Protein AF-A0A172MIT2-F1 (afdb_monomer_lite)

InterPro domains:
  IPR000685 Ribulose bisphosphate carboxylase, large subunit, C-terminal [PF00016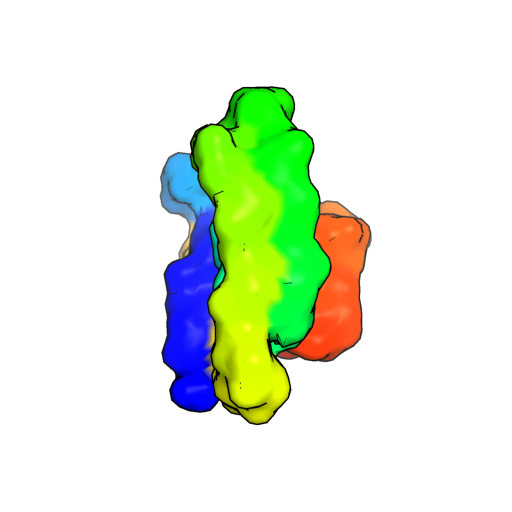] (1-81)
  IPR033966 RuBisCO [PTHR42704] (1-81)
  IPR036376 Ribulose bisphosphate carboxylase, large subunit, C-terminal domain superfamily [G3DSA:3.20.20.110] (1-81)
  IPR036376 Ribulose bisphosphate carboxylase, large subunit, C-terminal domain superfamily [SSF51649] (1-81)

Radius of gyration: 12.88 Å; chains: 1; bounding box: 26×19×38 Å

Structure (mmCIF, N/CA/C/O backbone):
data_AF-A0A172MIT2-F1
#
_entry.id   AF-A0A172MIT2-F1
#
loop_
_atom_site.group_PDB
_atom_site.id
_atom_site.type_symbol
_atom_site.label_atom_id
_atom_site.label_alt_id
_atom_site.label_comp_id
_atom_site.label_asym_id
_atom_site.label_entity_id
_atom_site.label_seq_id
_atom_site.pdbx_PDB_ins_code
_atom_site.Cartn_x
_atom_site.Cartn_y
_atom_site.Cartn_z
_atom_site.occupancy
_atom_site.B_iso_or_equiv
_atom_site.auth_seq_id
_atom_site.auth_comp_id
_atom_site.auth_asym_id
_atom_site.auth_atom_id
_atom_site.pdbx_PDB_model_num
ATOM 1 N N . ASP A 1 1 ? -12.964 5.246 -3.333 1.00 93.88 1 ASP A N 1
ATOM 2 C CA . ASP A 1 1 ? -12.950 3.835 -3.767 1.00 93.88 1 ASP A CA 1
ATOM 3 C C . ASP A 1 1 ? -11.543 3.339 -4.029 1.00 93.88 1 ASP A C 1
ATOM 5 O O . ASP A 1 1 ? -11.104 2.465 -3.297 1.00 93.88 1 ASP A O 1
ATOM 9 N N . HIS A 1 2 ? -10.815 3.892 -5.006 1.00 98.38 2 HIS A N 1
ATOM 10 C CA . HIS A 1 2 ? -9.427 3.499 -5.296 1.00 98.38 2 HIS A CA 1
ATOM 11 C C . HIS A 1 2 ? -8.456 4.682 -5.144 1.00 98.38 2 HIS A C 1
ATOM 13 O O . HIS A 1 2 ? -8.843 5.825 -5.402 1.00 98.38 2 HIS A O 1
ATOM 19 N N . LEU A 1 3 ? -7.198 4.421 -4.777 1.00 98.19 3 LEU A N 1
ATOM 20 C CA . LEU A 1 3 ? -6.146 5.443 -4.678 1.00 98.19 3 LEU A CA 1
ATOM 21 C C . LEU A 1 3 ? -4.780 4.872 -5.087 1.00 98.19 3 LEU A C 1
ATOM 23 O O . LEU A 1 3 ? -4.467 3.731 -4.771 1.00 98.19 3 LEU A O 1
ATOM 27 N N . HIS A 1 4 ? -3.962 5.657 -5.794 1.00 98.19 4 HIS A N 1
ATOM 28 C CA . HIS A 1 4 ? -2.603 5.251 -6.162 1.00 98.19 4 HIS A CA 1
ATOM 29 C C . HIS A 1 4 ? -1.682 5.192 -4.941 1.00 98.19 4 HIS A C 1
ATOM 31 O O . HIS A 1 4 ? -1.570 6.169 -4.205 1.00 98.19 4 HIS A O 1
ATOM 37 N N . SER A 1 5 ? -0.972 4.073 -4.797 1.00 96.88 5 SER A N 1
ATOM 38 C CA . SER A 1 5 ? -0.234 3.717 -3.576 1.00 96.88 5 SER A CA 1
ATOM 39 C C . SER A 1 5 ? 1.228 3.341 -3.845 1.00 96.88 5 SER A C 1
ATOM 41 O O . SER A 1 5 ? 1.875 2.699 -3.028 1.00 96.88 5 SER A O 1
ATOM 43 N N . GLY A 1 6 ? 1.765 3.738 -5.002 1.00 96.00 6 GLY A N 1
ATOM 44 C CA . GLY A 1 6 ? 3.138 3.424 -5.400 1.00 96.00 6 GLY A CA 1
ATOM 45 C C . GLY A 1 6 ? 3.311 1.987 -5.893 1.00 96.00 6 GLY A C 1
ATOM 46 O O . GLY A 1 6 ? 2.350 1.249 -6.079 1.00 96.00 6 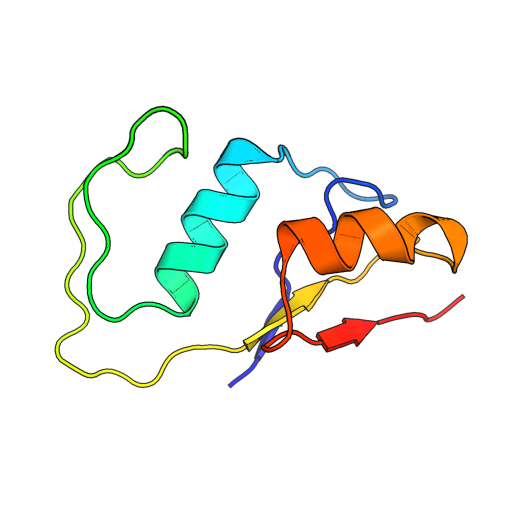GLY A O 1
ATOM 47 N N . THR A 1 7 ? 4.551 1.604 -6.191 1.00 96.56 7 THR A N 1
ATOM 48 C CA . THR A 1 7 ? 4.865 0.263 -6.728 1.00 96.56 7 THR A CA 1
ATOM 49 C C . THR A 1 7 ? 6.020 -0.425 -6.018 1.00 96.56 7 THR A C 1
ATOM 51 O O . THR A 1 7 ? 6.146 -1.636 -6.167 1.00 96.56 7 THR A O 1
ATOM 54 N N . VAL A 1 8 ? 6.853 0.314 -5.271 1.00 97.12 8 VAL A N 1
ATOM 55 C CA . VAL A 1 8 ? 8.123 -0.118 -4.647 1.00 97.12 8 VAL A CA 1
ATOM 56 C C . VAL A 1 8 ? 9.198 -0.551 -5.656 1.00 97.12 8 VAL A C 1
ATOM 58 O O . VAL A 1 8 ? 10.349 -0.147 -5.553 1.00 97.12 8 VAL A O 1
ATOM 61 N N . VAL A 1 9 ? 8.827 -1.348 -6.656 1.00 97.19 9 VAL A N 1
ATOM 62 C CA . VAL A 1 9 ? 9.719 -1.953 -7.656 1.00 97.19 9 VAL A CA 1
ATOM 63 C C . VAL A 1 9 ? 9.640 -1.289 -9.035 1.00 97.19 9 VAL A C 1
ATOM 65 O O . VAL A 1 9 ? 10.354 -1.685 -9.951 1.00 97.19 9 VAL A O 1
ATOM 68 N N . GLY A 1 10 ? 8.734 -0.326 -9.217 1.00 96.00 10 GLY A N 1
ATOM 69 C CA . GLY A 1 10 ? 8.534 0.367 -10.486 1.00 96.00 10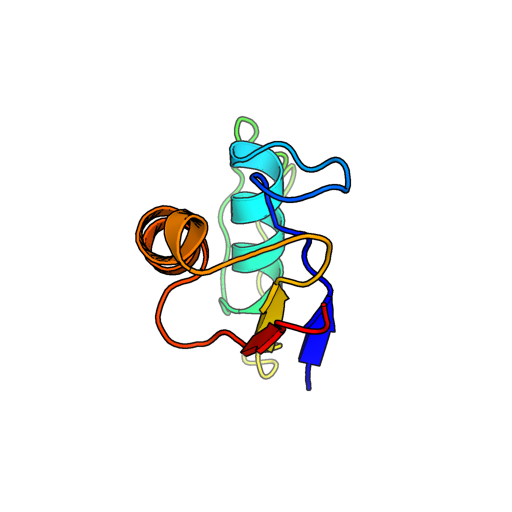 GLY A CA 1
ATOM 70 C C . GLY A 1 10 ? 9.428 1.593 -10.656 1.00 96.00 10 GLY A C 1
ATOM 71 O O . GLY A 1 10 ? 10.466 1.755 -10.022 1.00 96.00 10 GLY A O 1
ATOM 72 N N . LYS A 1 11 ? 9.014 2.487 -11.557 1.00 96.75 11 LYS A N 1
ATOM 73 C CA . LYS A 1 11 ? 9.811 3.666 -11.939 1.00 96.75 11 LYS A CA 1
ATOM 74 C C . LYS A 1 11 ? 9.852 4.752 -10.857 1.00 96.75 11 LYS A C 1
ATOM 76 O O . LYS A 1 11 ? 10.802 5.530 -10.809 1.00 96.75 11 LYS A O 1
ATOM 81 N N . LEU A 1 12 ? 8.767 4.890 -10.100 1.00 97.44 12 LEU A N 1
ATOM 82 C CA . LEU A 1 12 ? 8.572 5.977 -9.142 1.00 97.44 12 LEU A CA 1
ATOM 83 C C . LEU A 1 12 ? 9.044 5.545 -7.751 1.00 97.44 12 LEU A C 1
ATOM 85 O O . LEU A 1 12 ? 8.967 4.366 -7.415 1.00 97.44 12 LEU A O 1
ATOM 89 N N . GLU A 1 13 ? 9.513 6.507 -6.960 1.00 97.00 13 GLU A N 1
ATOM 90 C CA . GLU A 1 13 ? 9.990 6.278 -5.596 1.00 97.00 13 GLU A CA 1
ATOM 91 C C . GLU A 1 13 ? 8.905 5.657 -4.699 1.00 97.00 13 GLU A C 1
ATOM 93 O O . GLU A 1 13 ? 7.729 6.019 -4.777 1.00 97.00 13 GLU A O 1
ATOM 98 N N . GLY A 1 14 ? 9.318 4.729 -3.835 1.00 94.06 14 GLY A N 1
ATOM 99 C CA . GLY A 1 14 ? 8.480 4.124 -2.805 1.00 94.06 14 GLY A CA 1
ATOM 100 C C . GLY A 1 14 ? 9.279 3.124 -1.974 1.00 94.06 14 GLY A C 1
ATOM 101 O O . GLY A 1 14 ? 9.719 2.101 -2.490 1.00 94.06 14 GLY A O 1
ATOM 102 N N . GLU A 1 15 ? 9.482 3.418 -0.692 1.00 96.19 15 GLU A N 1
ATOM 103 C CA . GLU A 1 15 ? 10.123 2.497 0.255 1.00 96.19 15 GLU A CA 1
ATOM 104 C C . GLU A 1 15 ? 9.101 1.440 0.720 1.00 96.19 15 GLU A C 1
ATOM 106 O O . GLU A 1 15 ? 7.918 1.750 0.891 1.00 96.19 15 GLU A O 1
ATOM 111 N N . LYS A 1 16 ? 9.529 0.178 0.871 1.00 95.38 16 LYS A N 1
ATOM 112 C CA . LYS A 1 16 ? 8.627 -0.961 1.116 1.00 95.38 16 LYS A CA 1
ATOM 113 C C . LYS A 1 16 ? 7.890 -0.835 2.452 1.00 95.38 16 LYS A C 1
ATOM 115 O O . LYS A 1 16 ? 6.673 -0.999 2.465 1.00 95.38 16 LYS A O 1
ATOM 120 N N . GLY A 1 17 ? 8.593 -0.546 3.546 1.00 95.44 17 GLY A N 1
ATOM 121 C CA . GLY A 1 17 ? 8.015 -0.438 4.889 1.00 95.44 17 GLY A CA 1
ATOM 122 C C . GLY A 1 17 ? 6.964 0.666 4.996 1.00 95.44 17 GLY A C 1
ATOM 123 O O . GLY A 1 17 ? 5.846 0.408 5.439 1.00 95.44 17 GLY A O 1
ATOM 124 N N . ILE A 1 18 ? 7.284 1.865 4.507 1.00 96.25 18 ILE A N 1
ATOM 125 C CA . ILE A 1 18 ? 6.354 2.998 4.457 1.00 96.25 18 ILE A CA 1
ATOM 126 C C . ILE A 1 18 ? 5.151 2.679 3.562 1.00 96.25 18 ILE A C 1
ATOM 128 O O . ILE A 1 18 ? 4.018 2.969 3.941 1.00 96.25 18 ILE A O 1
ATOM 132 N N . THR A 1 19 ? 5.375 2.045 2.402 1.00 96.62 19 THR A N 1
ATOM 133 C CA . THR A 1 19 ? 4.289 1.656 1.484 1.00 96.62 19 THR A CA 1
ATOM 134 C C . THR A 1 19 ? 3.311 0.692 2.129 1.00 96.62 19 THR A C 1
ATOM 136 O O . THR A 1 19 ? 2.104 0.903 2.051 1.00 96.62 19 THR A O 1
ATOM 139 N N . MET A 1 20 ? 3.817 -0.332 2.814 1.00 96.31 20 MET A N 1
ATOM 140 C CA . MET A 1 20 ? 2.964 -1.258 3.555 1.00 96.31 20 MET A CA 1
ATOM 141 C C . MET A 1 20 ? 2.187 -0.532 4.659 1.00 96.31 20 MET A C 1
ATOM 143 O O . MET A 1 20 ? 0.985 -0.733 4.775 1.00 96.31 20 MET A O 1
ATOM 147 N N . GLY A 1 21 ? 2.830 0.383 5.393 1.00 97.06 21 GLY A N 1
ATOM 148 C CA . GLY A 1 21 ? 2.174 1.155 6.450 1.00 97.06 21 GLY A CA 1
ATOM 149 C C . GLY A 1 21 ? 0.976 1.974 5.967 1.00 97.06 21 GLY A C 1
ATOM 150 O O . GLY A 1 21 ? -0.101 1.897 6.554 1.00 97.06 21 GLY A O 1
ATOM 151 N N . PHE A 1 22 ? 1.114 2.740 4.878 1.00 95.88 22 PHE A N 1
ATOM 152 C CA . PHE A 1 22 ? -0.033 3.501 4.372 1.00 95.88 22 PHE A CA 1
ATOM 153 C C . PHE A 1 22 ? -1.043 2.651 3.587 1.00 95.88 22 PHE A C 1
ATOM 155 O O . PHE A 1 22 ? -2.195 3.061 3.486 1.00 95.88 22 PHE A O 1
ATOM 162 N N . VAL A 1 23 ? -0.668 1.476 3.066 1.00 97.31 23 VAL A N 1
ATOM 163 C CA . VAL A 1 23 ? -1.637 0.504 2.524 1.00 97.31 23 VAL A CA 1
ATOM 164 C C . VAL A 1 23 ? -2.509 -0.076 3.640 1.00 97.31 23 VAL A C 1
ATOM 166 O O . VAL A 1 23 ? -3.723 -0.157 3.454 1.00 97.31 23 VAL A O 1
ATOM 169 N N . ASP A 1 24 ? -1.930 -0.394 4.801 1.00 97.56 24 ASP A N 1
ATOM 170 C CA . ASP A 1 24 ? -2.686 -0.834 5.981 1.00 97.56 24 ASP A CA 1
ATOM 171 C C . ASP A 1 24 ? -3.672 0.271 6.414 1.00 97.56 24 ASP A C 1
ATOM 173 O O . ASP A 1 24 ? -4.866 0.016 6.561 1.00 97.56 24 ASP A O 1
ATOM 177 N N . LEU A 1 25 ? -3.214 1.532 6.486 1.00 98.12 25 LEU A N 1
ATOM 178 C CA . LEU A 1 25 ? -4.073 2.691 6.790 1.00 98.12 25 LEU A CA 1
ATOM 179 C C . LEU A 1 25 ? -5.227 2.891 5.799 1.00 98.12 25 LEU A C 1
ATOM 181 O O . LEU A 1 25 ? -6.225 3.512 6.156 1.00 98.12 25 LEU A O 1
ATOM 185 N N . MET A 1 26 ? -5.084 2.429 4.557 1.00 97.75 26 MET A N 1
ATOM 186 C CA . MET A 1 26 ? -6.128 2.542 3.543 1.00 97.75 26 MET A CA 1
ATOM 187 C C . MET A 1 26 ? -7.193 1.451 3.660 1.00 97.75 26 MET A C 1
ATOM 189 O O . MET A 1 26 ? -8.320 1.689 3.233 1.00 97.75 26 MET A O 1
ATOM 193 N N . ARG A 1 27 ? -6.850 0.258 4.156 1.00 96.81 27 ARG A N 1
ATOM 194 C CA . ARG A 1 27 ? -7.697 -0.941 4.044 1.00 96.81 27 ARG A CA 1
ATOM 195 C C . ARG A 1 27 ? -8.281 -1.413 5.361 1.00 96.81 27 ARG A C 1
ATOM 197 O O . ARG A 1 27 ? -9.432 -1.841 5.382 1.00 96.81 27 ARG A O 1
ATOM 204 N N . GLU A 1 28 ? -7.473 -1.389 6.410 1.00 97.62 28 GLU A N 1
ATOM 205 C CA . GLU A 1 28 ? -7.817 -1.999 7.686 1.00 97.62 28 GLU A CA 1
ATOM 206 C C . GLU A 1 28 ? -8.677 -1.054 8.518 1.00 97.62 28 GLU A C 1
ATOM 208 O O . GLU A 1 28 ? -8.548 0.160 8.408 1.00 97.62 28 GLU A O 1
ATOM 213 N N . ASP A 1 29 ? -9.542 -1.602 9.371 1.00 98.31 29 ASP A N 1
ATOM 214 C CA . ASP A 1 29 ? -10.385 -0.792 10.263 1.00 98.31 29 ASP A CA 1
ATOM 215 C C . ASP A 1 29 ? -9.604 -0.285 11.486 1.00 98.31 29 ASP A C 1
ATOM 217 O O . ASP A 1 29 ? -9.869 0.796 12.002 1.00 98.31 29 ASP A O 1
ATOM 221 N N . HIS A 1 30 ? -8.604 -1.050 11.934 1.00 98.50 30 HIS A N 1
ATOM 222 C CA . HIS A 1 30 ? -7.783 -0.722 13.098 1.00 98.50 30 HIS A CA 1
ATOM 223 C C . HIS A 1 30 ? -6.311 -1.040 12.836 1.00 98.50 30 HIS A C 1
ATOM 225 O O . HIS A 1 30 ? -5.953 -2.185 12.562 1.00 98.50 30 HIS A O 1
ATOM 231 N N . ILE A 1 31 ? -5.455 -0.026 12.944 1.00 98.44 31 ILE A N 1
ATOM 232 C CA . ILE A 1 31 ? -4.021 -0.098 12.662 1.00 98.44 31 ILE A CA 1
ATOM 233 C C . ILE A 1 31 ? -3.255 0.342 13.907 1.00 98.44 31 ILE A C 1
ATOM 235 O O . ILE A 1 31 ? -3.425 1.465 14.377 1.00 98.44 31 ILE A O 1
ATOM 239 N N . GLU A 1 32 ? -2.383 -0.516 14.434 1.00 98.44 32 GLU A N 1
ATOM 240 C CA . GLU A 1 32 ? -1.542 -0.180 15.586 1.00 98.44 32 GLU A CA 1
ATOM 241 C C . GLU A 1 32 ? -0.362 0.726 15.219 1.00 98.44 32 GLU A C 1
ATOM 243 O O . GLU A 1 32 ? 0.118 0.736 14.086 1.00 98.44 32 GLU A O 1
ATOM 248 N N . GLN A 1 33 ? 0.143 1.476 16.203 1.00 98.25 33 GLN A N 1
ATOM 249 C CA . GLN A 1 33 ? 1.381 2.236 16.044 1.00 98.25 33 GLN A CA 1
ATOM 250 C C . GLN A 1 33 ? 2.544 1.310 15.643 1.00 98.25 33 GLN A C 1
ATOM 252 O O . GLN A 1 33 ? 2.926 0.415 16.396 1.00 98.25 33 GLN A O 1
ATOM 257 N N . ASP A 1 34 ? 3.181 1.613 14.513 1.00 98.19 34 ASP A N 1
ATOM 258 C CA . ASP A 1 34 ? 4.388 0.947 14.026 1.00 98.19 34 ASP A CA 1
ATOM 259 C C . ASP A 1 34 ? 5.326 1.975 13.377 1.00 98.19 34 ASP A C 1
ATOM 261 O O . ASP A 1 34 ? 5.135 2.426 12.245 1.00 98.19 34 ASP A O 1
ATOM 265 N N . ARG A 1 35 ? 6.383 2.349 14.105 1.00 96.56 35 ARG A N 1
ATOM 266 C CA . ARG A 1 35 ? 7.350 3.353 13.641 1.00 96.56 35 ARG A CA 1
ATOM 267 C C . ARG A 1 35 ? 8.244 2.857 12.511 1.00 96.56 35 ARG A C 1
ATOM 269 O O . ARG A 1 35 ? 8.748 3.697 11.770 1.00 96.56 35 ARG A O 1
ATOM 276 N N . GL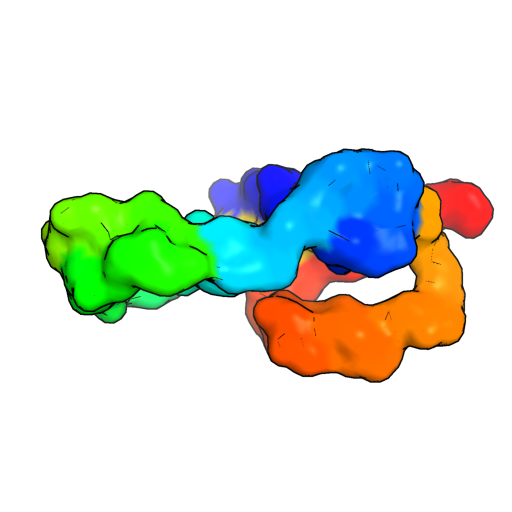U A 1 36 ? 8.445 1.549 12.372 1.00 96.19 36 GLU A N 1
ATOM 277 C CA . GLU A 1 36 ? 9.237 0.988 11.269 1.00 96.19 36 GLU A CA 1
ATOM 278 C C . GLU A 1 36 ? 8.491 1.134 9.938 1.00 96.19 36 GLU A C 1
ATOM 280 O O . GLU A 1 36 ? 9.113 1.323 8.895 1.00 96.19 36 GLU A O 1
ATOM 285 N N . ARG A 1 37 ? 7.154 1.148 9.993 1.00 97.00 37 ARG A N 1
ATOM 286 C CA . ARG A 1 37 ? 6.261 1.402 8.852 1.00 97.00 37 ARG A CA 1
ATOM 287 C C . ARG A 1 37 ? 5.771 2.850 8.745 1.00 97.00 37 ARG A C 1
ATOM 289 O O . ARG A 1 37 ? 4.919 3.157 7.917 1.00 97.00 37 ARG A O 1
ATOM 296 N N . GLY A 1 38 ? 6.298 3.759 9.568 1.00 97.19 38 GLY A N 1
ATOM 297 C CA . GLY A 1 38 ? 5.932 5.181 9.548 1.00 97.19 38 GLY A CA 1
ATOM 298 C C . GLY A 1 38 ? 4.566 5.513 10.163 1.00 97.19 38 GLY A C 1
ATOM 299 O O . GLY A 1 38 ? 4.076 6.630 9.993 1.00 97.19 38 GLY A O 1
ATOM 300 N N . ILE A 1 39 ? 3.956 4.586 10.902 1.00 98.31 39 ILE A N 1
ATOM 301 C CA . ILE A 1 39 ? 2.688 4.789 11.606 1.00 98.31 39 ILE A CA 1
ATOM 302 C C . ILE A 1 39 ? 2.990 5.300 13.017 1.00 98.31 39 ILE A C 1
ATOM 304 O O . ILE A 1 39 ? 3.400 4.565 13.915 1.00 98.31 39 ILE A O 1
ATOM 308 N N . TYR A 1 40 ? 2.801 6.602 13.226 1.00 98.00 40 TYR A N 1
ATOM 309 C CA . TYR A 1 40 ? 3.131 7.257 14.496 1.00 98.00 40 TYR A CA 1
ATOM 310 C C . TYR A 1 40 ? 2.030 7.169 15.551 1.00 98.00 40 TYR A C 1
ATOM 312 O O . TYR A 1 40 ? 2.318 7.377 16.730 1.00 98.00 40 TYR A O 1
ATOM 320 N N . PHE A 1 41 ? 0.798 6.858 15.164 1.00 98.50 41 PHE A N 1
ATOM 321 C CA . PHE A 1 41 ? -0.346 6.755 16.062 1.00 98.50 41 PHE A CA 1
ATOM 322 C C . PHE A 1 41 ? -1.186 5.548 15.667 1.00 98.50 41 PHE A C 1
ATOM 324 O O . PHE A 1 41 ? -1.337 5.287 14.476 1.00 98.50 41 PHE A O 1
ATOM 331 N N . THR A 1 42 ? -1.743 4.855 16.658 1.00 98.69 42 THR A N 1
ATOM 332 C CA . THR A 1 42 ? -2.800 3.871 16.417 1.00 98.69 42 THR A CA 1
ATOM 333 C C . THR A 1 42 ? -4.005 4.590 15.802 1.00 98.69 42 THR A C 1
ATOM 335 O O . THR A 1 42 ? -4.396 5.658 16.285 1.00 98.69 42 THR A O 1
ATOM 338 N N . GLN A 1 43 ? -4.568 4.023 14.739 1.00 98.75 43 GLN A N 1
ATOM 339 C CA . GLN A 1 43 ? -5.679 4.580 13.976 1.00 98.75 43 GLN A CA 1
ATOM 340 C C . GLN A 1 43 ? -6.848 3.594 13.970 1.00 98.75 43 GLN A C 1
ATOM 342 O O . GLN A 1 43 ? -6.690 2.463 13.527 1.00 98.75 43 GLN A O 1
ATOM 347 N N . ASP A 1 44 ? -8.012 4.058 14.420 1.00 98.62 44 ASP A N 1
ATOM 348 C CA . ASP A 1 44 ? -9.297 3.354 14.353 1.00 98.62 44 ASP A CA 1
ATOM 349 C C . ASP A 1 44 ? -10.209 4.123 13.387 1.00 98.62 44 ASP A C 1
ATOM 351 O O . ASP A 1 44 ? -10.369 5.344 13.511 1.00 98.62 44 ASP A O 1
ATOM 355 N N . TRP A 1 45 ? -10.746 3.438 12.382 1.00 98.44 45 TRP A N 1
ATOM 356 C CA . TRP A 1 45 ? -11.594 4.009 11.341 1.00 98.44 45 TRP A CA 1
ATOM 357 C C . TRP A 1 45 ? -13.093 3.843 11.607 1.00 98.44 45 TRP A C 1
ATOM 359 O O . TRP A 1 45 ? -13.899 4.373 10.838 1.00 98.44 45 TRP A O 1
ATOM 369 N N . ALA A 1 46 ? -13.482 3.200 12.710 1.00 98.25 46 ALA A N 1
ATOM 370 C CA . ALA A 1 46 ? -14.867 3.052 13.149 1.00 98.25 46 ALA A CA 1
ATOM 371 C C . ALA A 1 46 ? -15.804 2.514 12.047 1.00 98.25 46 ALA A C 1
ATOM 373 O O . ALA A 1 46 ? -16.884 3.061 11.793 1.00 98.25 46 ALA A O 1
ATOM 374 N N . SER A 1 47 ? -15.383 1.430 11.395 1.00 97.50 47 SER A N 1
ATOM 375 C CA . SER A 1 47 ? -16.070 0.745 10.295 1.00 97.50 47 SER A CA 1
ATOM 376 C C . SER A 1 47 ? -16.230 1.574 9.016 1.00 97.50 47 SER A C 1
ATOM 378 O O . SER A 1 47 ? -17.112 1.293 8.196 1.00 97.50 47 SER A O 1
ATOM 380 N N . MET A 1 48 ? -15.394 2.597 8.817 1.00 98.38 48 MET A N 1
ATOM 381 C CA . MET A 1 48 ? -15.314 3.282 7.529 1.00 98.38 48 MET A CA 1
ATOM 382 C C . MET A 1 48 ? -14.888 2.281 6.442 1.00 98.38 48 MET A C 1
ATOM 384 O O . MET A 1 48 ? -13.951 1.515 6.656 1.00 98.38 48 MET A O 1
ATOM 388 N N . PRO A 1 49 ? -15.543 2.262 5.267 1.00 98.06 49 PRO A N 1
ATOM 389 C CA . PRO A 1 49 ? -15.122 1.383 4.184 1.00 98.06 49 PRO A CA 1
ATOM 390 C C . PRO A 1 49 ? -13.678 1.665 3.755 1.00 98.06 49 PRO A C 1
ATOM 392 O O . PRO A 1 49 ? -13.315 2.821 3.523 1.00 98.06 49 PRO A O 1
ATOM 395 N N . GLY A 1 50 ? -12.888 0.602 3.597 1.00 97.88 50 GLY A N 1
ATOM 396 C CA . GLY A 1 50 ? -11.520 0.688 3.093 1.00 97.88 50 GLY A CA 1
ATOM 397 C C . GLY A 1 50 ? -11.431 1.163 1.637 1.00 97.88 50 GLY A C 1
ATOM 398 O O . GLY A 1 50 ? -12.404 1.173 0.876 1.00 97.88 50 GLY A O 1
ATOM 399 N N . VAL A 1 51 ? -10.223 1.546 1.235 1.00 98.44 51 VAL A N 1
ATOM 400 C CA . VAL A 1 51 ? -9.858 2.022 -0.102 1.00 98.44 51 VAL A CA 1
ATOM 401 C C . VAL A 1 51 ? -8.953 0.992 -0.776 1.00 98.44 51 VAL A C 1
ATOM 403 O O . VAL A 1 51 ? -7.961 0.550 -0.202 1.00 98.44 51 VAL A O 1
ATOM 406 N N . MET A 1 52 ? -9.247 0.644 -2.029 1.00 98.06 52 MET A N 1
ATOM 407 C CA . MET A 1 52 ? -8.416 -0.275 -2.811 1.00 98.06 52 MET A CA 1
ATOM 408 C C . MET A 1 52 ? -7.145 0.443 -3.309 1.00 98.06 52 MET A C 1
ATOM 410 O O . MET A 1 52 ? -7.250 1.400 -4.089 1.00 98.06 52 MET A O 1
ATOM 414 N N . PRO A 1 53 ? -5.936 0.018 -2.908 1.00 98.12 53 PRO A N 1
ATOM 415 C CA . PRO A 1 53 ? -4.702 0.592 -3.415 1.00 98.12 53 PRO A CA 1
ATOM 416 C C . PRO A 1 53 ? -4.454 0.187 -4.867 1.00 98.12 53 PRO A C 1
ATOM 418 O O . PRO A 1 53 ? -4.710 -0.943 -5.296 1.00 98.12 53 PRO A O 1
ATOM 421 N N . VAL A 1 54 ? -3.908 1.135 -5.621 1.00 98.50 54 VAL A N 1
ATOM 422 C CA . VAL A 1 54 ? -3.544 0.973 -7.026 1.00 98.50 54 VAL A CA 1
ATOM 423 C C . VAL A 1 54 ? -2.029 1.056 -7.164 1.00 98.50 54 VAL A C 1
ATOM 425 O O . VAL A 1 54 ? -1.434 2.119 -6.953 1.00 98.50 54 VAL A O 1
ATOM 428 N N . ALA A 1 55 ? -1.406 -0.047 -7.575 1.00 98.25 55 ALA A N 1
ATOM 429 C CA . ALA A 1 55 ? 0.005 -0.086 -7.927 1.00 98.25 55 ALA A CA 1
ATOM 430 C C . ALA A 1 55 ? 0.181 0.232 -9.417 1.00 98.25 55 ALA A C 1
ATOM 432 O O . ALA A 1 55 ? -0.259 -0.517 -10.291 1.00 98.25 55 ALA A O 1
ATOM 433 N N . SER A 1 56 ? 0.812 1.369 -9.720 1.00 98.06 56 SER A N 1
ATOM 434 C CA . SER A 1 56 ? 0.960 1.876 -11.088 1.00 98.06 56 SER A CA 1
ATOM 435 C C . SER A 1 56 ? 2.257 2.660 -11.264 1.00 98.06 56 SER A C 1
ATOM 437 O O . SER A 1 56 ? 2.642 3.443 -10.396 1.00 98.06 56 SER A O 1
ATOM 439 N N . GLY A 1 57 ? 2.910 2.472 -12.414 1.00 97.62 57 GLY A N 1
ATOM 440 C CA . GLY A 1 57 ? 4.089 3.240 -12.822 1.00 97.62 57 GLY A CA 1
ATOM 441 C C . GLY A 1 57 ? 5.309 2.380 -13.147 1.00 97.62 57 GLY A C 1
ATOM 442 O O . GLY A 1 57 ? 6.094 2.033 -12.269 1.00 97.62 57 GLY A O 1
ATOM 443 N N . GLY A 1 58 ? 5.525 2.098 -14.436 1.00 97.94 58 GLY A N 1
ATOM 444 C CA . GLY A 1 58 ? 6.732 1.407 -14.913 1.00 97.94 58 GLY A CA 1
ATOM 445 C C . GLY A 1 58 ? 6.855 -0.042 -14.437 1.00 97.94 58 GLY A C 1
ATOM 446 O O . GLY A 1 58 ? 7.962 -0.503 -14.177 1.00 97.94 58 GLY A O 1
ATOM 447 N N . ILE A 1 59 ? 5.730 -0.745 -14.295 1.00 98.31 59 ILE A N 1
ATOM 448 C CA . ILE A 1 59 ? 5.694 -2.160 -13.917 1.00 98.31 59 ILE A CA 1
ATOM 449 C C . ILE A 1 59 ? 5.482 -3.064 -15.136 1.00 98.31 59 ILE A C 1
ATOM 451 O O . ILE A 1 59 ? 4.835 -2.671 -16.102 1.00 98.31 59 ILE A O 1
ATOM 455 N N . HIS A 1 60 ? 6.033 -4.277 -15.082 1.00 98.31 60 HIS A N 1
ATOM 456 C CA . HIS A 1 60 ? 5.924 -5.311 -16.116 1.00 98.31 60 HIS A CA 1
ATOM 457 C C . HIS A 1 60 ? 5.828 -6.700 -15.472 1.00 98.31 60 HIS A C 1
ATOM 459 O O . HIS A 1 60 ? 6.010 -6.830 -14.262 1.00 98.31 60 HIS A O 1
ATOM 465 N N . VAL A 1 61 ? 5.618 -7.754 -16.268 1.00 98.19 61 VAL A N 1
ATOM 466 C CA . VAL A 1 61 ? 5.320 -9.117 -15.779 1.00 98.19 61 VAL A CA 1
ATOM 467 C C . VAL A 1 61 ? 6.299 -9.654 -14.725 1.00 98.19 61 VAL A C 1
ATOM 469 O O . VAL A 1 61 ? 5.873 -10.298 -13.774 1.00 98.19 61 VAL A O 1
ATOM 472 N N . TRP A 1 62 ? 7.595 -9.337 -14.814 1.00 98.44 62 TRP A N 1
ATOM 473 C CA . TRP A 1 62 ? 8.581 -9.807 -13.829 1.00 98.44 62 TRP A CA 1
ATOM 474 C C . TRP A 1 62 ? 8.436 -9.190 -12.435 1.00 98.44 62 TRP A C 1
ATOM 476 O O . TRP A 1 62 ? 8.987 -9.722 -11.478 1.00 98.44 62 TRP A O 1
ATOM 486 N N . HIS A 1 63 ? 7.673 -8.107 -12.298 1.00 98.38 63 HIS A N 1
ATOM 487 C CA . HIS A 1 63 ? 7.341 -7.533 -10.997 1.00 98.38 63 HIS A CA 1
ATOM 488 C C . HIS A 1 63 ? 6.176 -8.254 -10.320 1.00 98.38 63 HIS A C 1
ATOM 490 O O . HIS A 1 63 ? 5.941 -8.015 -9.141 1.00 98.38 63 HIS A O 1
ATOM 496 N N . MET A 1 64 ? 5.459 -9.145 -11.018 1.00 98.31 64 MET A N 1
ATOM 497 C CA . MET A 1 64 ? 4.251 -9.762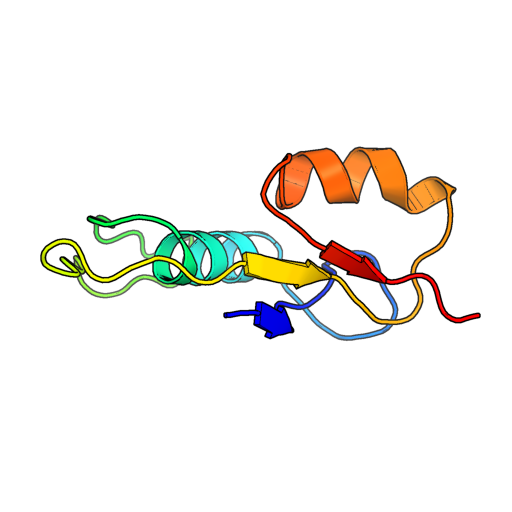 -10.472 1.00 98.31 64 MET A CA 1
ATOM 498 C C . MET A 1 64 ? 4.435 -10.462 -9.124 1.00 98.31 64 MET A C 1
ATOM 500 O O . MET A 1 64 ? 3.619 -10.203 -8.241 1.00 98.31 64 MET A O 1
ATOM 504 N N . PRO A 1 65 ? 5.480 -11.286 -8.909 1.00 98.25 65 PRO A N 1
ATOM 505 C CA . PRO A 1 65 ? 5.670 -11.930 -7.613 1.00 98.25 65 PRO A CA 1
ATOM 506 C C . PRO A 1 65 ? 5.796 -10.915 -6.470 1.00 98.25 65 PRO A C 1
ATOM 508 O O . PRO A 1 65 ? 5.149 -11.069 -5.441 1.00 98.25 65 PRO A O 1
ATOM 511 N N . ALA A 1 66 ? 6.557 -9.837 -6.685 1.00 97.25 66 ALA A N 1
ATOM 512 C CA . ALA A 1 66 ? 6.740 -8.786 -5.688 1.00 97.25 66 ALA A CA 1
ATOM 513 C C . ALA A 1 66 ? 5.459 -7.967 -5.467 1.00 97.25 66 ALA A C 1
ATOM 515 O O . ALA A 1 66 ? 5.130 -7.633 -4.336 1.00 97.25 66 ALA A O 1
ATOM 516 N N . LEU A 1 67 ? 4.713 -7.655 -6.531 1.00 97.69 67 LEU A N 1
ATOM 517 C CA . LEU A 1 67 ? 3.470 -6.887 -6.423 1.00 97.69 67 LEU A CA 1
ATOM 518 C C . LEU A 1 67 ? 2.401 -7.642 -5.626 1.00 97.69 67 LEU A C 1
ATOM 520 O O . LEU A 1 67 ? 1.753 -7.038 -4.778 1.00 97.69 67 LEU A O 1
ATOM 524 N N . VAL A 1 68 ? 2.249 -8.951 -5.855 1.00 96.81 68 VAL A N 1
ATOM 525 C CA . VAL A 1 68 ? 1.304 -9.782 -5.089 1.00 96.81 68 VAL A CA 1
ATOM 526 C C . VAL A 1 68 ? 1.760 -9.937 -3.639 1.00 96.81 68 VAL A C 1
ATOM 528 O O . VAL A 1 68 ? 0.928 -9.873 -2.743 1.00 96.81 68 VAL A O 1
ATOM 531 N N . GLU A 1 69 ? 3.067 -10.072 -3.388 1.00 95.44 69 GLU A N 1
ATOM 532 C CA . GLU A 1 69 ? 3.607 -10.101 -2.020 1.00 95.44 69 GLU A CA 1
ATOM 533 C C . GLU A 1 69 ? 3.317 -8.797 -1.257 1.00 95.44 69 GLU A C 1
ATOM 535 O O . GLU A 1 69 ? 2.984 -8.838 -0.077 1.00 95.44 69 GLU A O 1
ATOM 540 N N . ILE A 1 70 ? 3.446 -7.642 -1.917 1.00 94.69 70 ILE A N 1
ATOM 541 C CA . ILE A 1 70 ? 3.296 -6.330 -1.273 1.00 94.69 70 ILE A CA 1
ATOM 542 C C . ILE A 1 70 ? 1.825 -5.961 -1.081 1.00 94.69 70 ILE A C 1
ATOM 544 O O . ILE A 1 70 ? 1.451 -5.481 -0.015 1.00 94.69 70 ILE A O 1
ATOM 548 N N . PHE A 1 71 ? 1.000 -6.133 -2.116 1.00 96.56 71 PHE A N 1
ATOM 549 C CA . PHE A 1 71 ? -0.357 -5.589 -2.132 1.00 96.56 71 PHE A CA 1
ATOM 550 C C . PHE A 1 71 ? -1.450 -6.640 -1.920 1.00 96.56 71 PHE A C 1
ATOM 552 O O . PHE A 1 71 ? -2.565 -6.254 -1.574 1.00 96.56 71 PHE A O 1
ATOM 559 N N . GLY A 1 72 ? -1.182 -7.934 -2.095 1.00 96.81 72 GLY A N 1
ATOM 560 C CA . GLY A 1 72 ? -2.205 -8.977 -1.996 1.00 96.81 72 GLY A CA 1
ATOM 561 C C . GLY A 1 72 ? -3.362 -8.815 -2.993 1.00 96.81 72 GLY A C 1
ATOM 562 O O . GLY A 1 72 ? -3.279 -8.055 -3.966 1.00 96.81 72 GLY A O 1
ATOM 563 N N . ASP A 1 73 ? -4.450 -9.538 -2.734 1.00 97.56 73 ASP A N 1
ATOM 564 C CA . ASP A 1 73 ? -5.570 -9.691 -3.673 1.00 97.56 73 ASP A CA 1
ATOM 565 C C . ASP A 1 73 ? -6.425 -8.422 -3.820 1.00 97.56 73 ASP A C 1
ATOM 567 O O . ASP A 1 73 ? -6.886 -8.116 -4.919 1.00 97.56 73 ASP A O 1
ATOM 571 N N . ASP A 1 74 ? -6.586 -7.637 -2.750 1.00 97.31 74 ASP A N 1
ATOM 572 C CA . ASP A 1 74 ? -7.448 -6.445 -2.729 1.00 97.31 74 ASP A CA 1
ATOM 573 C C . ASP A 1 74 ? -6.774 -5.217 -3.353 1.00 97.31 74 ASP A C 1
ATOM 575 O O . ASP A 1 74 ? -6.733 -4.130 -2.769 1.00 97.31 74 ASP A O 1
ATOM 579 N N . SER A 1 75 ? -6.170 -5.377 -4.527 1.00 97.50 75 SER A N 1
ATOM 580 C CA . SER A 1 75 ? -5.411 -4.335 -5.215 1.00 97.50 75 SER A CA 1
ATOM 581 C C . SER A 1 75 ? -5.744 -4.239 -6.699 1.00 97.50 75 SER A C 1
ATOM 583 O O . SER A 1 75 ? -6.203 -5.184 -7.337 1.00 97.50 75 SER A O 1
ATOM 585 N N . CYS A 1 76 ? -5.466 -3.072 -7.277 1.00 98.19 76 CYS A N 1
ATOM 586 C CA . CYS A 1 76 ? -5.424 -2.894 -8.724 1.00 98.19 76 CYS A CA 1
ATOM 587 C C . CYS A 1 76 ? -3.969 -2.758 -9.181 1.00 98.19 76 CYS A C 1
ATOM 589 O O . CYS A 1 76 ? -3.256 -1.861 -8.733 1.00 98.19 76 CYS A O 1
ATOM 591 N N . LEU A 1 77 ? -3.537 -3.596 -10.124 1.00 98.44 77 LEU A N 1
ATOM 592 C CA . LEU A 1 77 ? -2.199 -3.536 -10.717 1.00 98.44 77 LEU A CA 1
ATOM 593 C C . LEU A 1 77 ? -2.300 -2.995 -12.149 1.00 98.44 77 LEU A C 1
ATOM 595 O O . LEU A 1 77 ? -2.875 -3.642 -13.024 1.00 98.44 77 LEU A O 1
A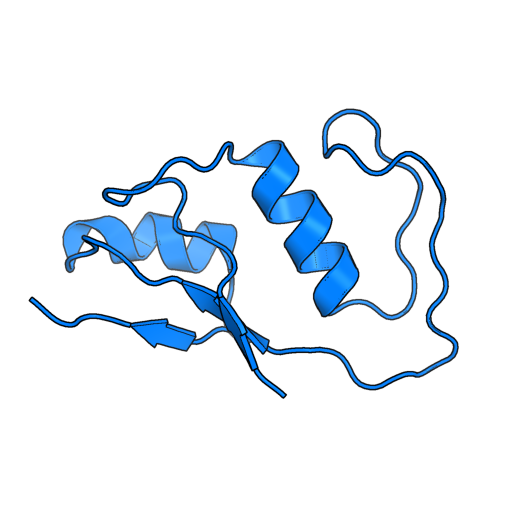TOM 599 N N . GLN A 1 78 ? -1.770 -1.797 -12.399 1.00 98.50 78 GLN A N 1
ATOM 600 C CA . GLN A 1 78 ? -1.947 -1.099 -13.674 1.00 98.50 78 GLN A CA 1
ATOM 601 C C . GLN A 1 78 ? -0.702 -1.199 -14.568 1.00 98.50 78 GLN A C 1
ATOM 603 O O . GLN A 1 78 ? 0.326 -0.563 -14.323 1.00 98.50 78 GLN A O 1
ATOM 608 N N . PHE A 1 79 ? -0.841 -1.932 -15.672 1.00 98.12 79 PHE A N 1
ATOM 609 C CA . PHE A 1 79 ? 0.172 -2.088 -16.717 1.00 98.12 79 PHE A CA 1
ATOM 610 C C . PHE A 1 79 ? -0.214 -1.238 -17.929 1.00 98.12 79 PHE A C 1
ATOM 612 O O . PHE A 1 79 ? -1.184 -1.548 -18.615 1.00 98.12 79 PHE A O 1
ATOM 619 N N . GLY A 1 80 ? 0.493 -0.125 -18.145 1.00 97.50 80 GLY A N 1
ATOM 620 C CA . GLY A 1 80 ? 0.176 0.812 -19.232 1.00 97.50 80 GLY A CA 1
ATOM 621 C C . GLY A 1 80 ? 1.098 0.740 -20.453 1.00 97.50 80 GLY A C 1
ATOM 622 O O . GLY A 1 80 ? 0.630 0.986 -21.560 1.00 97.50 80 GLY A O 1
ATOM 623 N N . GLY A 1 81 ? 2.393 0.487 -20.235 1.00 94.31 81 GLY A N 1
ATOM 624 C CA . GLY A 1 81 ? 3.418 0.455 -21.288 1.00 94.31 81 GLY A CA 1
ATOM 625 C C . GLY A 1 81 ? 3.620 -0.912 -21.920 1.00 94.31 81 GLY A C 1
ATOM 626 O O . GLY A 1 81 ? 2.875 -1.850 -21.567 1.00 94.31 81 GLY A O 1
#

Organism: NCBI:txid1844473

Foldseek 3Di:
DADEQEACPFDDDDDQLLSLLVLCVQAPQWDQADVSNPRHHTDGNPPDHGYAYEYDHHDDDVCVVVRCVRRNDSHHYDDDD

Secondary structure (DSSP, 8-state):
-EEE---SSSSS---HHHHHHHHHHHH-SEE--BTTTTB-S-EE-TTPPP-EEEEESS--GGGHHHHHHHH-SS-EEE---

pLDDT: mean 97.41, std 1.12, range [93.88, 98.75]

Sequence (81 aa):
DHLHSGTVVGKLEGEKGITMGFVDLMREDHIEQDRERGIYFTQDWASMPGVMPVASGGIHVWHMPALVEIFGDDSCLQFGG